Protein AF-C9JGK9-F1 (afdb_monomer)

Radius of gyration: 24.96 Å; Cα contacts (8 Å, |Δi|>4): 30; chains: 1; bounding box: 57×13×62 Å

Foldseek 3Di:
DDDPVNVVVVVVVVVVVCCVVDPDDKDWPDFWDDDDDDPPDPDPDDDTDTDIDD

Mean predicted aligned error: 11.68 Å

Solvent-accessible surface area (backbone atoms only — not comparable to full-atom values): 3731 Å² total; per-residue (Å²): 132,88,55,75,65,60,54,52,51,51,52,51,53,54,56,68,65,48,63,84,69,58,87,60,70,71,40,76,78,36,76,59,73,92,79,88,80,69,91,86,48,89,69,88,74,84,87,77,59,70,39,70,52,108

Sequence (54 aa):
MRLPWELLVLQSFILCLADDSTLHGPIFIQEPSPVMFPLDSEEKKVKLNCEVKG

pLDDT: mean 81.68, std 10.95, range [58.88, 95.38]

Organism: Homo sapiens (NCBI:txid9606)

Structure (mmCIF, N/CA/C/O backbone):
data_AF-C9JGK9-F1
#
_entry.id   AF-C9JGK9-F1
#
loop_
_atom_site.group_PDB
_atom_site.id
_atom_site.type_symbol
_atom_site.label_atom_id
_atom_site.label_alt_id
_atom_site.label_comp_id
_atom_site.label_asym_id
_atom_site.label_entity_id
_atom_site.label_seq_id
_atom_site.pdbx_PDB_ins_code
_atom_site.Cartn_x
_atom_site.Cartn_y
_atom_site.Cartn_z
_atom_site.occupancy
_atom_site.B_iso_or_equiv
_atom_site.auth_seq_id
_atom_site.auth_comp_id
_atom_site.auth_asym_id
_atom_site.auth_atom_id
_atom_site.pdbx_PDB_model_num
ATOM 1 N N . MET A 1 1 ? 40.600 1.134 -34.409 1.00 60.41 1 MET A N 1
ATOM 2 C CA . MET A 1 1 ? 39.867 2.388 -34.124 1.00 60.41 1 MET A CA 1
ATOM 3 C C . MET A 1 1 ? 38.388 2.089 -34.302 1.00 60.41 1 MET A C 1
ATOM 5 O O . MET A 1 1 ? 38.027 1.637 -35.379 1.00 60.41 1 MET A O 1
ATOM 9 N N . ARG A 1 2 ? 37.562 2.198 -33.252 1.00 60.72 2 ARG A N 1
ATOM 10 C CA . ARG A 1 2 ? 36.116 1.940 -33.375 1.00 60.72 2 ARG A CA 1
ATOM 11 C C . ARG A 1 2 ? 35.486 3.134 -34.099 1.00 60.72 2 ARG A C 1
ATOM 13 O O . ARG A 1 2 ? 35.697 4.267 -33.678 1.00 60.72 2 ARG A O 1
ATOM 20 N N . LEU A 1 3 ? 34.819 2.880 -35.222 1.00 68.62 3 LEU A N 1
ATOM 21 C CA . LEU A 1 3 ? 34.187 3.908 -36.050 1.00 68.62 3 LEU A CA 1
ATOM 22 C C . LEU A 1 3 ? 32.996 4.534 -35.296 1.00 68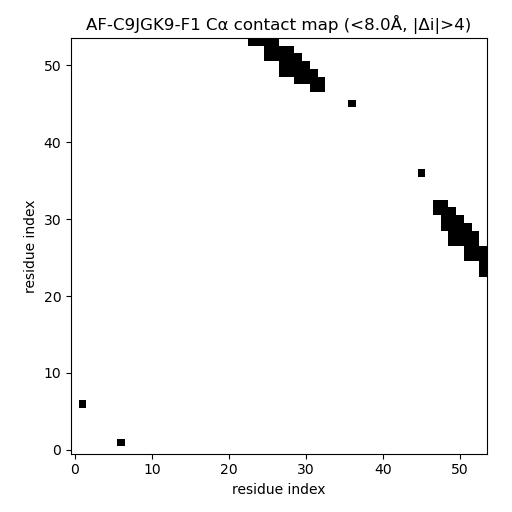.62 3 LEU A C 1
ATOM 24 O O . LEU A 1 3 ? 32.326 3.828 -34.540 1.00 68.62 3 LEU A O 1
ATOM 28 N N . PRO A 1 4 ? 32.688 5.826 -35.510 1.00 77.19 4 PRO A N 1
ATOM 29 C CA . PRO A 1 4 ? 31.634 6.537 -34.774 1.00 77.19 4 PRO A CA 1
ATOM 30 C C . PRO A 1 4 ? 30.244 5.895 -34.920 1.00 77.19 4 PRO A C 1
ATOM 32 O O . PRO A 1 4 ? 29.430 5.976 -34.005 1.00 77.19 4 PRO A O 1
ATOM 35 N N . TRP A 1 5 ? 29.991 5.196 -36.030 1.00 78.38 5 TRP A N 1
ATOM 36 C CA . TRP A 1 5 ? 28.736 4.481 -36.274 1.00 78.38 5 TRP A CA 1
ATOM 37 C C . TRP A 1 5 ? 28.534 3.247 -35.368 1.00 78.38 5 TRP A C 1
ATOM 39 O O . TRP A 1 5 ? 27.413 2.986 -34.949 1.00 78.38 5 TRP A O 1
ATOM 49 N N . GLU A 1 6 ? 29.609 2.552 -34.969 1.00 80.19 6 GLU A N 1
ATOM 50 C CA . GLU A 1 6 ? 29.563 1.374 -34.089 1.00 80.19 6 GLU A CA 1
ATOM 51 C C . GLU A 1 6 ? 29.112 1.808 -32.693 1.00 80.19 6 GLU A C 1
ATOM 53 O O . GLU A 1 6 ? 28.342 1.119 -32.029 1.00 80.19 6 GLU A O 1
ATOM 58 N N . LEU A 1 7 ? 29.575 2.988 -32.255 1.00 79.69 7 LEU A N 1
ATOM 59 C CA . LEU A 1 7 ? 29.158 3.589 -30.991 1.00 79.69 7 LEU A CA 1
ATOM 60 C C . LEU A 1 7 ? 27.669 3.947 -31.001 1.00 79.69 7 LEU A C 1
ATOM 62 O O . LEU A 1 7 ? 26.994 3.737 -30.000 1.00 79.69 7 LEU A O 1
ATOM 66 N N . LEU A 1 8 ? 27.161 4.463 -32.121 1.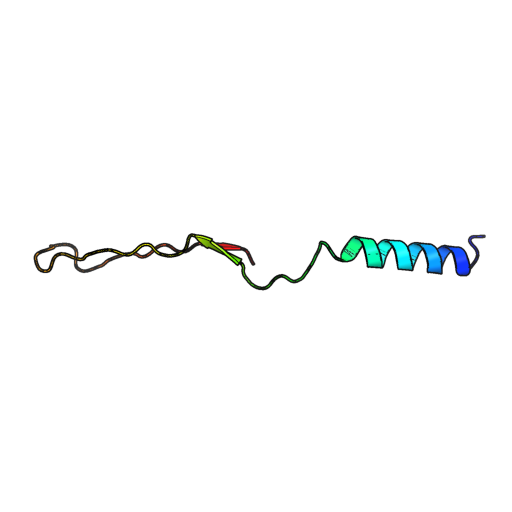00 80.75 8 LEU A N 1
ATOM 67 C CA . LEU A 1 8 ? 25.759 4.859 -32.288 1.00 80.75 8 LEU A CA 1
ATOM 68 C C . LEU A 1 8 ? 24.815 3.649 -32.264 1.00 80.75 8 LEU A C 1
ATOM 70 O O . LEU A 1 8 ? 23.766 3.677 -31.616 1.00 80.75 8 LEU A O 1
ATOM 74 N N . VAL A 1 9 ? 25.227 2.559 -32.915 1.00 84.81 9 VAL A N 1
ATOM 75 C CA . VAL A 1 9 ? 24.524 1.272 -32.868 1.00 84.81 9 VAL A CA 1
ATOM 76 C C . VAL A 1 9 ? 24.513 0.736 -31.436 1.00 84.81 9 VAL A C 1
ATOM 78 O O . VAL A 1 9 ? 23.452 0.404 -30.912 1.00 84.81 9 VAL A O 1
ATOM 81 N N . LEU A 1 10 ? 25.663 0.736 -30.757 1.00 83.38 10 LEU A N 1
ATOM 82 C CA . LEU A 1 10 ? 25.776 0.270 -29.375 1.00 83.38 10 LEU A CA 1
ATOM 83 C C . LEU A 1 10 ? 24.915 1.092 -28.398 1.00 83.38 10 LEU A C 1
ATOM 85 O O . LEU A 1 10 ? 24.264 0.521 -27.527 1.00 83.38 10 LEU A O 1
ATOM 89 N N . GLN A 1 11 ? 24.870 2.417 -28.555 1.00 78.62 11 GLN A N 1
ATOM 90 C CA . GLN A 1 11 ? 24.021 3.300 -27.744 1.00 78.62 11 GLN A CA 1
ATOM 91 C C . GLN A 1 11 ? 22.529 3.031 -27.963 1.00 78.62 11 GLN A C 1
ATOM 93 O O . GLN A 1 11 ? 21.767 3.027 -26.998 1.00 78.62 11 GLN A O 1
ATOM 98 N N . SER A 1 12 ? 22.123 2.751 -29.203 1.00 80.19 12 SER A N 1
ATOM 99 C CA . SER A 1 12 ? 20.736 2.392 -29.524 1.00 80.19 12 SER A CA 1
ATOM 100 C C . SER A 1 12 ? 20.331 1.079 -28.849 1.00 80.19 12 SER A C 1
ATOM 102 O O . SER A 1 12 ? 19.264 1.001 -28.247 1.00 80.19 12 SER A O 1
ATOM 104 N N . PHE A 1 13 ? 21.213 0.072 -28.863 1.00 78.06 13 PHE A N 1
ATOM 105 C CA . PHE A 1 13 ? 20.980 -1.193 -28.159 1.00 78.06 13 PHE A CA 1
ATOM 106 C C . PHE A 1 13 ? 20.875 -1.016 -26.640 1.00 78.06 13 PHE A C 1
ATOM 108 O O . PHE A 1 13 ? 19.981 -1.593 -26.029 1.00 78.06 13 PHE A O 1
A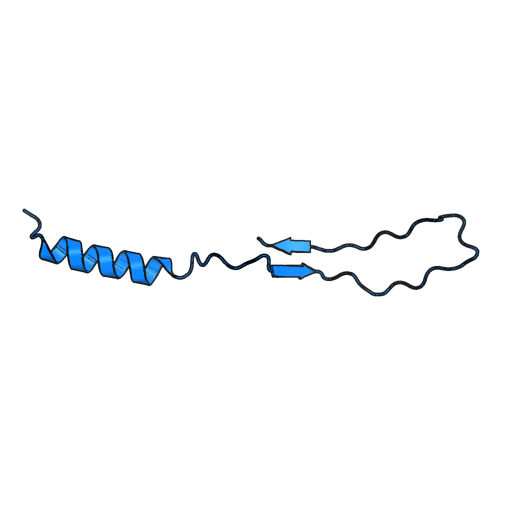TOM 115 N N . ILE A 1 14 ? 21.747 -0.210 -26.026 1.00 80.00 14 ILE A N 1
ATOM 116 C CA . ILE A 1 14 ? 21.692 0.057 -24.579 1.00 80.00 14 ILE A CA 1
ATOM 117 C C . ILE A 1 14 ? 20.381 0.755 -24.201 1.00 80.00 14 ILE A C 1
ATOM 119 O O . ILE A 1 14 ? 19.773 0.390 -23.201 1.00 80.00 14 ILE A O 1
ATOM 123 N N . LEU A 1 15 ? 19.921 1.714 -25.008 1.00 75.12 15 LEU A N 1
ATOM 124 C CA . LEU A 1 15 ? 18.675 2.432 -24.749 1.00 75.12 15 LEU A CA 1
ATOM 125 C C . LEU A 1 15 ? 17.443 1.520 -24.876 1.00 75.12 15 LEU A C 1
ATOM 127 O O . LEU A 1 15 ? 16.566 1.574 -24.022 1.00 75.12 15 LEU A O 1
ATOM 131 N N . CYS A 1 16 ? 17.401 0.642 -25.885 1.00 72.56 16 CYS A N 1
ATOM 132 C CA . CYS A 1 16 ? 16.324 -0.343 -26.037 1.00 72.56 16 CYS A CA 1
ATOM 133 C C . CYS A 1 16 ? 16.304 -1.398 -24.919 1.00 72.56 16 CYS A C 1
ATOM 135 O O . CYS A 1 16 ? 15.241 -1.911 -24.591 1.00 72.56 16 CYS A O 1
ATOM 137 N N . LEU A 1 17 ? 17.461 -1.736 -24.342 1.00 69.75 17 LEU A N 1
ATOM 138 C CA . LEU A 1 17 ? 17.568 -2.684 -23.226 1.00 69.75 17 LEU A CA 1
ATOM 139 C C . LEU A 1 17 ? 17.329 -2.030 -21.856 1.00 69.75 17 LEU A C 1
ATOM 141 O O . LEU A 1 17 ? 17.082 -2.736 -20.883 1.00 69.75 17 LEU A O 1
ATOM 145 N N . ALA A 1 18 ? 17.404 -0.700 -21.763 1.00 67.94 18 ALA A N 1
ATOM 146 C CA . ALA A 1 18 ? 17.167 0.044 -20.527 1.00 67.94 18 ALA A CA 1
ATOM 147 C C . ALA A 1 18 ? 15.671 0.229 -20.198 1.00 67.94 18 ALA A C 1
ATOM 149 O O . ALA A 1 18 ? 15.350 0.637 -19.082 1.00 67.94 18 ALA A O 1
ATOM 150 N N . ASP A 1 19 ? 14.763 -0.086 -21.128 1.00 61.34 19 ASP A N 1
ATOM 151 C CA . ASP A 1 19 ? 13.310 0.122 -20.991 1.00 61.34 19 ASP A CA 1
ATOM 152 C C . ASP A 1 19 ? 12.647 -0.787 -19.937 1.00 61.34 19 ASP A C 1
ATOM 154 O O . ASP A 1 19 ? 11.551 -0.497 -19.490 1.00 61.34 19 ASP A O 1
ATOM 158 N N . ASP A 1 20 ? 13.322 -1.839 -19.461 1.00 59.50 20 ASP A N 1
ATOM 159 C CA . ASP A 1 20 ? 12.830 -2.689 -18.355 1.00 59.50 20 ASP A CA 1
ATOM 160 C C . ASP A 1 20 ? 13.266 -2.174 -16.963 1.00 59.50 20 ASP A C 1
ATOM 162 O O . ASP A 1 20 ? 12.929 -2.738 -15.925 1.00 59.50 20 ASP A O 1
ATOM 166 N N . SER A 1 21 ? 14.036 -1.077 -16.920 1.00 60.38 21 SER A N 1
ATOM 167 C CA . SER A 1 21 ? 14.330 -0.332 -15.680 1.00 60.38 21 SER A CA 1
ATOM 168 C C . SER A 1 21 ? 13.346 0.818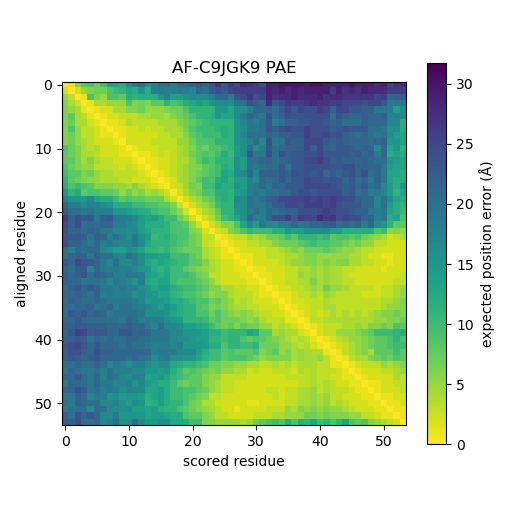 -15.443 1.00 60.38 21 SER A C 1
ATOM 170 O O . SER A 1 21 ? 13.626 1.759 -14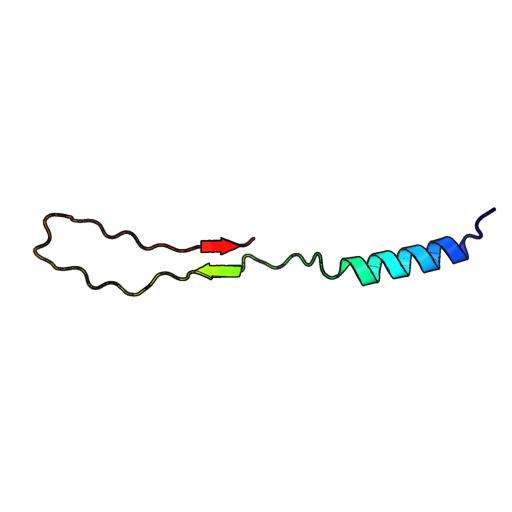.697 1.00 60.38 21 SER A O 1
ATOM 172 N N . THR A 1 22 ? 12.201 0.735 -16.118 1.00 58.88 22 THR A N 1
ATOM 173 C CA . THR A 1 22 ? 11.025 1.588 -16.014 1.00 58.88 22 THR A CA 1
ATOM 174 C C . THR A 1 22 ? 10.826 2.112 -14.599 1.00 58.88 22 THR A C 1
ATOM 176 O O . THR A 1 22 ? 10.622 1.367 -13.639 1.00 58.88 22 THR A O 1
ATOM 179 N N . LEU A 1 23 ? 10.834 3.445 -14.513 1.00 60.56 23 LEU A N 1
ATOM 180 C CA . LEU A 1 23 ? 10.227 4.247 -13.455 1.00 60.56 23 LEU A CA 1
ATOM 181 C C . LEU A 1 23 ? 8.735 3.898 -13.356 1.00 60.56 23 LEU A C 1
ATOM 183 O O . LEU A 1 23 ? 7.859 4.661 -13.764 1.00 60.56 23 LEU A O 1
ATOM 187 N N . HIS A 1 24 ? 8.429 2.709 -12.866 1.00 69.62 24 HIS A N 1
ATOM 188 C CA . HIS A 1 24 ? 7.088 2.376 -12.458 1.00 69.62 24 HIS A CA 1
ATOM 189 C C . HIS A 1 24 ? 6.811 3.173 -11.187 1.00 69.62 24 HIS A C 1
ATOM 191 O O . HIS A 1 24 ? 7.611 3.181 -10.253 1.00 69.62 24 HIS A O 1
ATOM 197 N N . GLY A 1 25 ? 5.685 3.887 -11.166 1.00 79.25 25 GLY A N 1
ATOM 198 C CA . GLY A 1 25 ? 5.185 4.448 -9.918 1.00 79.25 25 GLY A CA 1
ATOM 199 C C . GLY A 1 25 ? 4.966 3.330 -8.889 1.00 79.25 25 GLY A C 1
ATOM 200 O O . GLY A 1 25 ? 4.892 2.163 -9.273 1.00 79.25 25 GLY A O 1
ATOM 201 N N . PRO A 1 26 ? 4.853 3.664 -7.598 1.00 85.56 26 PRO A N 1
ATOM 202 C CA . PRO A 1 26 ? 4.665 2.673 -6.547 1.00 85.56 26 PRO A CA 1
ATOM 203 C C . PRO A 1 26 ? 3.531 1.687 -6.875 1.00 85.56 26 PRO A C 1
ATOM 205 O O . PRO A 1 26 ? 2.401 2.089 -7.152 1.00 85.56 26 PRO A O 1
ATOM 208 N N . ILE A 1 27 ? 3.845 0.395 -6.834 1.00 88.12 27 ILE A N 1
ATOM 209 C CA . ILE A 1 27 ? 2.941 -0.727 -7.087 1.00 88.12 27 ILE A CA 1
ATOM 210 C C . ILE A 1 27 ? 2.557 -1.338 -5.740 1.00 88.12 27 ILE A C 1
ATOM 212 O O . ILE A 1 27 ? 3.425 -1.739 -4.965 1.00 88.12 27 ILE A O 1
ATOM 216 N N . PHE A 1 28 ? 1.262 -1.450 -5.457 1.00 91.50 28 PHE A N 1
ATOM 217 C CA . PHE A 1 28 ? 0.785 -2.150 -4.265 1.00 91.50 28 PHE A CA 1
ATOM 218 C C . PHE A 1 28 ? 1.076 -3.655 -4.378 1.00 91.50 28 PHE A C 1
ATOM 220 O O . PHE A 1 28 ? 0.621 -4.312 -5.312 1.00 91.50 28 PHE A O 1
ATOM 227 N N . ILE A 1 29 ? 1.843 -4.193 -3.427 1.00 93.12 29 ILE A N 1
ATOM 228 C CA . ILE A 1 29 ? 2.054 -5.639 -3.247 1.00 93.12 29 ILE A CA 1
ATOM 229 C C . ILE A 1 29 ? 0.928 -6.217 -2.381 1.00 93.12 29 ILE A C 1
ATOM 231 O O . ILE A 1 29 ? 0.435 -7.312 -2.643 1.00 93.12 29 ILE A O 1
ATOM 235 N N . GLN A 1 30 ? 0.518 -5.474 -1.350 1.00 94.69 30 GLN A N 1
ATOM 236 C CA . GLN A 1 30 ? -0.559 -5.851 -0.443 1.00 94.69 30 GLN A CA 1
ATOM 237 C C . GLN A 1 30 ? -1.438 -4.640 -0.161 1.00 94.69 30 GLN A C 1
ATOM 239 O O . GLN A 1 30 ? -0.967 -3.628 0.353 1.00 94.69 30 GLN A O 1
ATOM 244 N N . GLU A 1 31 ? -2.726 -4.775 -0.443 1.00 93.50 31 GLU A N 1
ATOM 245 C CA . GLU A 1 31 ? -3.741 -3.803 -0.052 1.00 93.50 31 GLU A CA 1
ATOM 246 C C . GLU A 1 31 ? -4.319 -4.151 1.328 1.00 93.50 31 GLU A C 1
ATOM 248 O O . GLU A 1 31 ? -4.353 -5.326 1.716 1.00 93.50 31 GLU A O 1
ATOM 253 N N . PRO A 1 32 ? -4.792 -3.154 2.091 1.00 95.12 32 PRO A N 1
ATOM 254 C CA . PRO A 1 32 ? -5.413 -3.404 3.381 1.00 95.12 32 PRO A CA 1
ATOM 255 C C . PRO A 1 32 ? -6.721 -4.184 3.228 1.00 95.12 32 PRO A C 1
ATOM 257 O O . PRO A 1 32 ? -7.604 -3.821 2.453 1.00 95.12 32 PRO A O 1
ATOM 260 N N . SER A 1 33 ? -6.871 -5.243 4.022 1.00 91.31 33 SER A N 1
ATOM 261 C CA . SER A 1 33 ? -8.103 -6.028 4.075 1.00 91.31 33 SER A CA 1
ATOM 262 C C . SER A 1 33 ? -9.195 -5.319 4.886 1.00 91.31 33 SER A C 1
ATOM 264 O O . SER A 1 33 ? -8.879 -4.654 5.879 1.00 91.31 33 SER A O 1
ATOM 266 N N . PRO A 1 34 ? -10.483 -5.513 4.554 1.00 91.44 34 PRO A N 1
ATOM 267 C CA . PRO A 1 34 ? -11.578 -5.031 5.387 1.00 91.44 34 PRO A CA 1
ATOM 268 C C . PRO A 1 34 ? -11.562 -5.723 6.758 1.00 91.44 34 PRO A C 1
ATOM 270 O O . PRO A 1 34 ? -11.409 -6.941 6.849 1.00 91.44 34 PRO A O 1
ATOM 273 N N . VAL A 1 35 ? -11.743 -4.945 7.827 1.00 89.81 35 VAL A N 1
ATOM 274 C CA . VAL A 1 35 ? -11.796 -5.439 9.212 1.00 89.81 35 VAL A CA 1
ATOM 275 C C . VAL A 1 35 ? -13.050 -4.895 9.888 1.00 89.81 35 VAL A C 1
ATOM 277 O O . VAL A 1 35 ? -13.333 -3.700 9.808 1.00 89.81 35 VAL A O 1
ATOM 280 N N . MET A 1 36 ? -13.798 -5.765 10.568 1.00 88.12 36 MET A N 1
ATOM 281 C CA . MET A 1 36 ? -14.905 -5.361 11.436 1.00 88.12 36 MET A CA 1
ATOM 282 C C . MET A 1 36 ? -14.391 -5.194 12.860 1.00 88.12 36 MET A C 1
ATOM 284 O O . MET A 1 36 ? -13.777 -6.105 13.411 1.00 88.12 36 MET A O 1
ATOM 288 N N . PHE A 1 37 ? -14.645 -4.031 13.450 1.00 89.44 37 PHE A N 1
ATOM 289 C CA . PHE A 1 37 ? -14.153 -3.693 14.777 1.00 89.44 37 PHE A CA 1
ATOM 290 C C . PHE A 1 37 ? -15.280 -3.811 15.818 1.00 89.44 37 PHE A C 1
ATOM 292 O O . PHE A 1 37 ? -16.291 -3.116 15.676 1.00 89.44 37 PHE A O 1
ATOM 299 N N . PRO A 1 38 ? -15.145 -4.673 16.843 1.00 88.19 38 PRO A N 1
ATOM 300 C CA . PRO A 1 38 ? -16.154 -4.798 17.886 1.00 88.19 38 PRO A CA 1
ATOM 301 C C . PRO A 1 38 ? -16.172 -3.555 18.780 1.00 88.19 38 PRO A C 1
ATOM 303 O O . PRO A 1 38 ? -15.125 -3.091 19.231 1.00 88.19 38 PRO A O 1
ATOM 306 N N . LEU A 1 39 ? -17.370 -3.043 19.075 1.00 86.19 39 LEU A N 1
ATOM 307 C CA . LEU A 1 39 ? -17.560 -1.859 19.926 1.00 86.19 39 LEU A CA 1
ATOM 308 C C . LEU A 1 39 ? -17.101 -2.092 21.373 1.00 86.19 39 LEU A C 1
ATOM 310 O O . LEU A 1 39 ? -16.665 -1.154 22.037 1.00 86.19 39 LEU A O 1
ATOM 314 N N . ASP A 1 40 ? -17.149 -3.346 21.822 1.00 89.25 40 ASP A N 1
ATOM 315 C CA . ASP A 1 40 ? -16.886 -3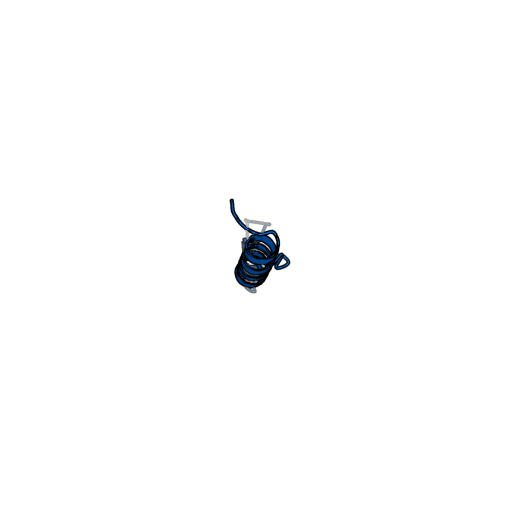.751 23.206 1.00 89.25 40 ASP A CA 1
ATOM 316 C C . ASP A 1 40 ? -15.430 -4.208 23.426 1.00 89.25 40 ASP A C 1
ATOM 318 O O . ASP A 1 40 ? -15.095 -4.765 24.469 1.00 89.25 40 ASP A O 1
ATOM 322 N N . SER A 1 41 ? -14.555 -4.011 22.434 1.00 87.56 41 SER A N 1
ATOM 323 C CA . SER A 1 41 ? -13.147 -4.414 22.50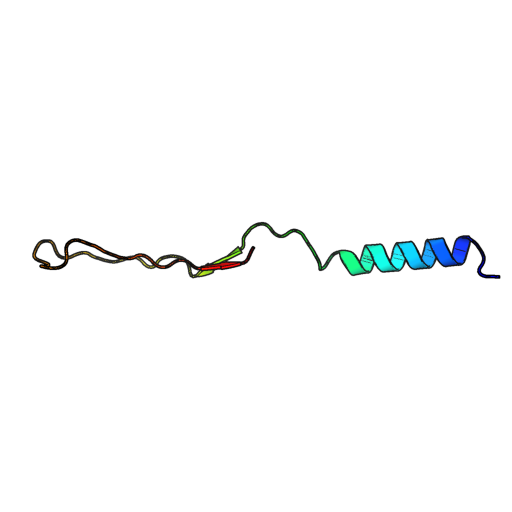4 1.00 87.56 41 SER A CA 1
ATOM 324 C C . SER A 1 41 ? -12.365 -3.571 23.521 1.00 87.56 41 SER A C 1
ATOM 326 O O . SER A 1 41 ? -12.402 -2.338 23.483 1.00 87.56 41 SER A O 1
ATOM 328 N N . GLU A 1 42 ? -11.596 -4.223 24.403 1.00 87.81 42 GLU A N 1
ATOM 329 C CA . GLU A 1 42 ? -10.628 -3.536 25.277 1.00 87.81 42 GLU A CA 1
ATOM 330 C C . GLU A 1 42 ? -9.540 -2.825 24.460 1.00 87.81 42 GLU A C 1
ATOM 332 O O . GLU A 1 42 ? -9.116 -1.711 24.788 1.00 87.81 42 GLU A O 1
ATOM 337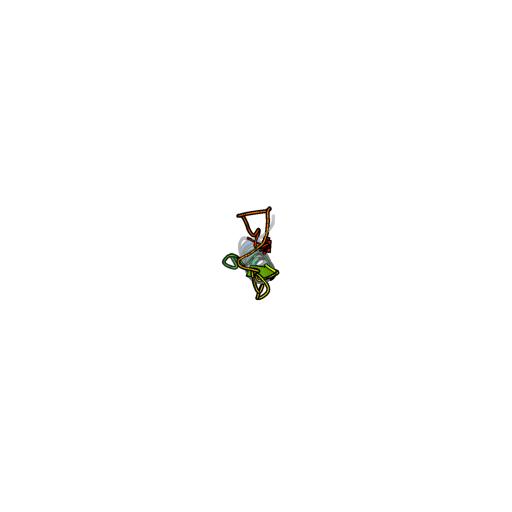 N N . GLU A 1 43 ? -9.109 -3.446 23.361 1.00 84.75 43 GLU A N 1
ATOM 338 C CA . GLU A 1 43 ? -8.184 -2.843 22.415 1.00 84.75 43 GLU A CA 1
ATOM 339 C C . GLU A 1 43 ? -8.951 -1.851 21.538 1.00 84.75 43 GLU A C 1
ATOM 341 O O . GLU A 1 43 ? -9.824 -2.251 20.776 1.00 84.75 43 GLU A O 1
ATOM 346 N N . LYS A 1 44 ? -8.628 -0.553 21.654 1.00 86.62 44 LYS A N 1
ATOM 347 C CA . LYS A 1 44 ? -9.314 0.570 20.973 1.00 86.62 44 LYS A 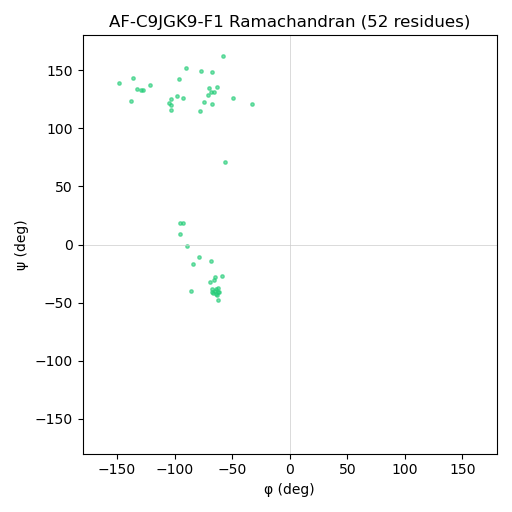CA 1
ATOM 348 C C . LYS A 1 44 ? -8.652 1.002 19.661 1.00 86.62 44 LYS A C 1
ATOM 350 O O . LYS A 1 44 ? -8.811 2.144 19.228 1.00 86.62 44 LYS A O 1
ATOM 355 N N . LYS A 1 45 ? -7.819 0.142 19.077 1.00 89.00 45 LYS A N 1
ATOM 356 C CA . LYS A 1 45 ? -7.029 0.449 17.881 1.00 89.00 45 LYS A CA 1
ATOM 357 C C . LYS A 1 45 ? -7.089 -0.725 16.919 1.00 89.00 45 LYS A C 1
ATOM 359 O O . LYS A 1 45 ? -7.062 -1.871 17.341 1.00 89.00 45 LYS A O 1
ATOM 364 N N . VAL A 1 46 ? -7.128 -0.422 15.627 1.00 89.75 46 VAL A N 1
ATOM 365 C CA . VAL A 1 46 ? -6.994 -1.409 14.556 1.00 89.75 46 VAL A CA 1
ATOM 366 C C . VAL A 1 46 ? -5.804 -1.021 13.691 1.00 89.75 46 VAL A C 1
ATOM 368 O O . VAL A 1 46 ? -5.599 0.159 13.398 1.00 89.75 46 VAL A O 1
ATOM 371 N N . LYS A 1 47 ? -4.992 -2.005 13.310 1.00 91.19 47 LYS A N 1
ATOM 372 C CA . LYS A 1 47 ? -3.871 -1.810 12.392 1.00 91.19 47 LYS A CA 1
ATOM 373 C C . LYS A 1 47 ? -4.246 -2.384 11.033 1.00 91.19 47 LYS A C 1
ATOM 375 O O . LYS A 1 47 ? -4.536 -3.570 10.923 1.00 91.19 47 LYS A O 1
ATOM 380 N N . LEU A 1 48 ? -4.215 -1.536 10.012 1.00 93.81 48 LEU A N 1
ATOM 381 C CA . LEU A 1 48 ? -4.359 -1.943 8.620 1.00 93.81 48 LEU A CA 1
ATOM 382 C C . LEU A 1 48 ? -2.960 -2.042 8.014 1.00 93.81 48 LEU A C 1
ATOM 384 O O . LEU A 1 48 ? -2.166 -1.109 8.141 1.00 93.81 48 LEU A O 1
ATOM 388 N N . ASN A 1 49 ? -2.650 -3.182 7.404 1.00 93.56 49 ASN A N 1
ATOM 389 C CA . ASN A 1 49 ? -1.364 -3.404 6.751 1.00 93.56 49 ASN A CA 1
ATOM 390 C C . ASN A 1 49 ? -1.492 -3.115 5.256 1.00 93.56 49 ASN A C 1
ATOM 392 O O . ASN A 1 49 ? -2.522 -3.392 4.652 1.00 93.56 49 ASN A O 1
ATOM 396 N N . CYS A 1 50 ? -0.448 -2.532 4.685 1.00 94.62 50 CYS A N 1
ATOM 397 C CA . CYS A 1 50 ? -0.330 -2.248 3.265 1.00 94.62 50 CYS A CA 1
ATOM 398 C C . CYS A 1 50 ? 1.152 -2.348 2.905 1.00 94.62 50 CYS A C 1
ATOM 400 O O . CYS A 1 50 ? 2.003 -1.902 3.682 1.00 94.62 50 CYS A O 1
ATOM 402 N N . GLU A 1 51 ? 1.457 -2.936 1.756 1.00 95.38 51 GLU A N 1
ATOM 403 C CA . GLU A 1 51 ? 2.817 -3.085 1.252 1.00 95.38 51 GLU A CA 1
ATOM 404 C C . GLU A 1 51 ? 2.894 -2.534 -0.166 1.00 95.38 51 GLU A C 1
ATOM 406 O O . GLU A 1 51 ? 2.046 -2.824 -1.011 1.00 95.38 51 GLU A O 1
ATOM 411 N N . VAL A 1 52 ? 3.922 -1.730 -0.418 1.00 92.38 52 VAL A N 1
ATOM 412 C CA . VAL A 1 52 ? 4.114 -1.011 -1.674 1.00 92.38 52 VAL A CA 1
ATOM 413 C C . VAL A 1 52 ? 5.551 -1.206 -2.132 1.00 92.38 52 VAL A C 1
ATOM 415 O O . VAL A 1 52 ? 6.483 -1.057 -1.343 1.00 92.38 52 VAL A O 1
ATOM 418 N N . LYS A 1 53 ? 5.722 -1.514 -3.415 1.00 87.56 53 LYS A N 1
ATOM 419 C CA . LYS A 1 53 ? 7.004 -1.576 -4.113 1.00 87.56 53 LYS A CA 1
ATOM 420 C C . LYS A 1 53 ? 7.154 -0.330 -4.973 1.00 87.56 53 LYS A C 1
ATOM 422 O O . LYS A 1 53 ? 6.375 -0.154 -5.901 1.00 87.56 53 LYS A O 1
ATOM 427 N N . GLY A 1 54 ? 8.131 0.516 -4.684 1.00 75.38 54 GLY A N 1
ATOM 428 C CA . GLY A 1 54 ? 8.454 1.712 -5.466 1.00 75.38 54 GLY A CA 1
ATOM 429 C C . GLY A 1 54 ? 9.950 1.938 -5.533 1.00 75.38 54 GLY A C 1
ATOM 430 O O . GLY A 1 54 ? 10.672 1.249 -4.775 1.00 75.38 54 GLY A O 1
#

Secondary structure (DSSP, 8-state):
---HHHHHHHHHHHHHHGGGG--PPPEEEEPPPP-PPPTT-S--------EEE-